Protein AF-A0A6M8HXR3-F1 (afdb_monomer_lite)

Structure (mmCIF, N/CA/C/O backbone):
data_AF-A0A6M8HXR3-F1
#
_entry.id   AF-A0A6M8HXR3-F1
#
loop_
_atom_site.group_PDB
_atom_site.id
_atom_site.type_symbol
_atom_site.label_atom_id
_atom_site.label_alt_id
_atom_site.label_comp_id
_atom_site.label_asym_id
_atom_site.label_entity_id
_atom_site.label_seq_id
_atom_site.pdbx_PDB_ins_code
_atom_site.Cartn_x
_atom_site.Cartn_y
_atom_site.Cartn_z
_atom_site.occupancy
_atom_site.B_iso_or_equiv
_atom_site.auth_seq_id
_atom_site.auth_comp_id
_atom_site.auth_asym_id
_atom_site.auth_atom_id
_atom_site.pdbx_PDB_model_num
ATOM 1 N N . MET A 1 1 ? -18.798 -16.805 12.638 1.00 33.22 1 MET A N 1
ATOM 2 C CA . MET A 1 1 ? -17.366 -16.447 12.621 1.00 33.22 1 MET A CA 1
ATOM 3 C C . MET A 1 1 ? -16.925 -16.406 11.170 1.00 33.22 1 MET A C 1
ATOM 5 O O . MET A 1 1 ? -16.643 -17.453 10.601 1.00 33.22 1 MET A O 1
ATOM 9 N N . ALA A 1 2 ? -17.001 -15.235 10.539 1.00 35.06 2 ALA A N 1
ATOM 10 C CA . ALA A 1 2 ? -16.455 -15.043 9.201 1.00 35.06 2 ALA A CA 1
ATOM 11 C C . ALA A 1 2 ? -14.934 -14.926 9.352 1.00 35.06 2 ALA A C 1
ATOM 13 O O . ALA A 1 2 ? -14.466 -14.133 10.166 1.00 35.06 2 ALA A O 1
ATOM 14 N N . GLY A 1 3 ? -14.180 -15.781 8.662 1.00 34.25 3 GLY A N 1
ATOM 15 C CA . GLY A 1 3 ? -12.724 -15.700 8.663 1.00 34.25 3 GLY A CA 1
ATOM 16 C C . GLY A 1 3 ? -12.305 -14.344 8.111 1.00 34.25 3 GLY A C 1
ATOM 17 O O . GLY A 1 3 ? -12.753 -13.970 7.031 1.00 34.25 3 GLY A O 1
ATOM 18 N N . ALA A 1 4 ? -11.490 -13.605 8.863 1.00 40.16 4 ALA A N 1
ATOM 19 C CA . ALA A 1 4 ? -10.859 -12.393 8.369 1.00 40.16 4 ALA A CA 1
ATOM 20 C C . ALA A 1 4 ? -10.096 -12.750 7.085 1.00 40.16 4 ALA A C 1
ATOM 22 O O . ALA A 1 4 ? -9.125 -13.513 7.138 1.00 40.16 4 ALA A O 1
ATOM 23 N N . SER A 1 5 ? -10.578 -12.263 5.936 1.00 43.53 5 SER A N 1
ATOM 24 C CA . SER A 1 5 ? -9.843 -12.356 4.674 1.00 43.53 5 SER A CA 1
ATOM 25 C C . SER A 1 5 ? -8.521 -11.649 4.912 1.00 43.53 5 SER A C 1
ATOM 27 O O . SER A 1 5 ? -8.491 -10.460 5.236 1.00 43.53 5 SER A O 1
ATOM 29 N N . LYS A 1 6 ? -7.423 -12.402 4.875 1.00 54.56 6 LYS A N 1
ATOM 30 C CA . LYS A 1 6 ? -6.087 -11.845 5.052 1.00 54.56 6 LYS A CA 1
ATOM 31 C C . LYS A 1 6 ? -5.688 -11.230 3.723 1.00 54.56 6 LYS A C 1
ATOM 33 O O . LYS A 1 6 ? -4.802 -11.760 3.063 1.00 54.56 6 LYS A O 1
ATOM 38 N N . THR A 1 7 ? -6.315 -10.113 3.367 1.00 57.50 7 THR A N 1
ATOM 39 C CA . THR A 1 7 ? -5.966 -9.375 2.159 1.00 57.50 7 THR A CA 1
ATOM 40 C C . THR A 1 7 ? -4.504 -8.966 2.263 1.00 57.50 7 THR A C 1
ATOM 42 O O . THR A 1 7 ? -4.121 -8.083 3.037 1.00 57.50 7 THR A O 1
ATOM 45 N N . PHE A 1 8 ? -3.669 -9.702 1.540 1.00 64.12 8 PHE A N 1
ATOM 46 C CA . PHE A 1 8 ? -2.234 -9.517 1.481 1.00 64.12 8 PHE A CA 1
ATOM 47 C C . PHE A 1 8 ? -1.892 -9.259 0.028 1.00 64.12 8 PHE A C 1
ATOM 49 O O . PHE A 1 8 ? -2.002 -10.144 -0.819 1.00 64.12 8 PHE A O 1
ATOM 56 N N . TRP A 1 9 ? -1.509 -8.023 -0.259 1.00 79.94 9 TRP A N 1
ATOM 57 C CA . TRP A 1 9 ? -1.071 -7.670 -1.594 1.00 79.94 9 TRP A CA 1
ATOM 58 C C . TRP A 1 9 ? 0.381 -8.102 -1.786 1.00 79.94 9 TRP A C 1
ATOM 60 O O . TRP A 1 9 ? 1.243 -7.871 -0.936 1.00 79.94 9 TRP A O 1
ATOM 70 N N . GLU A 1 10 ? 0.650 -8.759 -2.907 1.00 79.56 10 GLU A N 1
ATOM 71 C CA . GLU A 1 10 ? 1.967 -9.275 -3.251 1.00 79.56 10 GLU A CA 1
ATOM 72 C C . GLU A 1 10 ? 2.762 -8.226 -4.033 1.00 79.56 10 GLU A C 1
ATOM 74 O O . GLU A 1 10 ? 2.239 -7.581 -4.941 1.00 79.56 10 GLU A O 1
ATOM 79 N N . ILE A 1 11 ? 4.042 -8.071 -3.689 1.00 78.56 11 ILE A N 1
ATOM 80 C CA . ILE A 1 11 ? 4.978 -7.209 -4.413 1.00 78.56 11 ILE A CA 1
ATOM 81 C C . ILE A 1 11 ? 5.703 -8.061 -5.447 1.00 78.56 11 ILE A C 1
ATOM 83 O O . ILE A 1 11 ? 6.494 -8.936 -5.091 1.00 78.56 11 ILE A O 1
ATOM 87 N N . ILE A 1 12 ? 5.473 -7.772 -6.722 1.00 76.12 12 ILE A N 1
ATOM 88 C CA . ILE A 1 12 ? 6.084 -8.489 -7.837 1.00 76.12 12 ILE A CA 1
ATOM 89 C C . ILE A 1 12 ? 6.999 -7.518 -8.593 1.00 76.12 12 ILE A C 1
ATOM 91 O O . ILE A 1 12 ? 6.505 -6.551 -9.176 1.00 76.12 12 ILE A O 1
ATOM 95 N N . PRO A 1 13 ? 8.326 -7.746 -8.616 1.00 64.25 13 PRO A N 1
ATOM 96 C CA . PRO A 1 13 ? 9.195 -7.054 -9.556 1.00 64.25 13 PRO A CA 1
ATOM 97 C C . PRO A 1 13 ? 8.905 -7.593 -10.961 1.00 64.25 13 PRO A C 1
ATOM 99 O O . PRO A 1 13 ? 9.112 -8.780 -11.230 1.00 64.25 13 PRO A O 1
ATOM 102 N N . ALA A 1 14 ? 8.399 -6.739 -11.844 1.00 59.28 14 ALA A N 1
ATOM 103 C CA . ALA A 1 14 ? 8.254 -7.050 -13.257 1.00 59.28 14 ALA A CA 1
ATOM 104 C C . ALA A 1 14 ? 9.556 -6.689 -13.987 1.00 59.28 14 ALA A C 1
ATOM 106 O O . ALA A 1 14 ? 10.086 -5.598 -13.790 1.00 59.28 14 ALA A O 1
ATOM 107 N N . ASN A 1 15 ? 10.019 -7.640 -14.804 1.00 54.44 15 ASN A N 1
ATOM 108 C CA . ASN A 1 15 ? 11.292 -7.702 -15.530 1.00 54.44 15 ASN A CA 1
ATOM 109 C C . ASN A 1 15 ? 12.564 -7.812 -14.669 1.00 54.44 15 ASN A C 1
ATOM 111 O O . ASN A 1 15 ? 12.765 -7.105 -13.686 1.00 54.44 15 ASN A O 1
ATOM 115 N N . ARG A 1 16 ? 13.418 -8.781 -15.028 1.00 51.41 16 ARG A N 1
ATOM 116 C CA . ARG A 1 16 ? 14.615 -9.191 -14.266 1.00 51.41 16 ARG A CA 1
ATOM 117 C C . ARG A 1 16 ? 15.910 -9.139 -15.087 1.00 51.41 16 ARG A C 1
ATOM 119 O O . ARG A 1 16 ? 16.929 -9.631 -14.603 1.00 51.41 16 ARG A O 1
ATOM 126 N N . LEU A 1 17 ? 15.881 -8.608 -16.310 1.00 51.03 17 LEU A N 1
ATOM 127 C CA . LEU A 1 17 ? 17.065 -8.515 -17.165 1.00 51.03 17 LEU A CA 1
ATOM 128 C C . LEU A 1 17 ? 17.641 -7.089 -17.152 1.00 51.03 17 LEU A C 1
ATOM 130 O O . LEU A 1 17 ? 16.880 -6.125 -17.063 1.00 51.03 17 LEU A O 1
ATOM 134 N N . PRO A 1 18 ? 18.974 -6.934 -17.235 1.00 44.38 18 PRO A N 1
ATOM 135 C CA . PRO A 1 18 ? 19.598 -5.643 -17.510 1.00 44.38 18 PRO A CA 1
ATOM 136 C C . PRO A 1 18 ? 19.051 -5.055 -18.820 1.00 44.38 18 PRO A C 1
ATOM 138 O O . PRO A 1 18 ? 19.051 -5.750 -19.831 1.00 44.38 18 PRO A O 1
ATOM 141 N N . GLY A 1 19 ? 18.581 -3.806 -18.790 1.00 51.56 19 GLY A N 1
ATOM 142 C CA . GLY A 1 19 ? 17.997 -3.122 -19.954 1.00 51.56 19 GLY A CA 1
ATOM 143 C C . GLY A 1 19 ? 16.475 -3.254 -20.098 1.00 51.56 19 GLY A C 1
ATOM 144 O O . GLY A 1 19 ? 15.883 -2.477 -20.837 1.00 51.56 19 GLY A O 1
ATOM 145 N N . ASP A 1 20 ? 15.815 -4.150 -19.355 1.00 50.59 20 ASP A N 1
ATOM 146 C CA . ASP A 1 20 ? 14.352 -4.260 -19.397 1.00 50.59 20 ASP A CA 1
ATOM 147 C C . ASP A 1 20 ? 13.652 -3.256 -18.461 1.00 50.59 20 ASP A C 1
ATOM 149 O O . ASP A 1 20 ? 14.136 -2.909 -17.380 1.00 5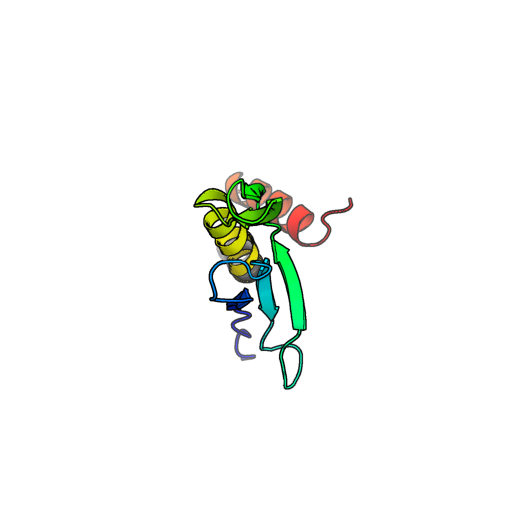0.59 20 ASP A O 1
ATOM 153 N N . ASP A 1 21 ? 12.434 -2.866 -18.843 1.00 54.84 21 ASP A N 1
ATOM 154 C CA . ASP A 1 21 ? 11.533 -2.009 -18.070 1.00 54.84 21 ASP A CA 1
ATOM 155 C C . ASP A 1 21 ? 11.221 -2.588 -16.675 1.00 54.84 21 ASP A C 1
ATOM 157 O O . ASP A 1 21 ? 10.333 -3.429 -16.528 1.00 54.84 21 ASP A O 1
ATOM 161 N N . GLY A 1 22 ? 11.904 -2.128 -15.624 1.00 61.19 22 GLY A N 1
ATOM 162 C CA . GLY A 1 22 ? 11.622 -2.539 -14.245 1.00 61.19 22 GLY A CA 1
ATOM 163 C C . GLY A 1 22 ? 10.449 -1.771 -13.627 1.00 61.19 22 GLY A C 1
ATOM 164 O O . GLY A 1 22 ? 10.553 -0.571 -13.370 1.00 61.19 22 GLY A O 1
ATOM 165 N N . GLN A 1 23 ? 9.332 -2.436 -13.327 1.00 70.69 23 GLN A N 1
ATOM 166 C CA . GLN A 1 23 ? 8.230 -1.858 -12.539 1.00 70.69 23 GLN A CA 1
ATOM 167 C C . GLN A 1 23 ? 7.903 -2.746 -11.342 1.00 70.69 23 GLN A C 1
ATOM 169 O O . GLN A 1 23 ? 7.974 -3.970 -11.434 1.00 70.69 23 GLN A O 1
ATOM 174 N N . ILE A 1 24 ? 7.522 -2.143 -10.216 1.00 77.00 24 ILE A N 1
ATOM 175 C CA . ILE A 1 24 ? 6.989 -2.912 -9.092 1.00 77.00 24 ILE A CA 1
ATOM 176 C C . ILE A 1 24 ? 5.471 -2.934 -9.219 1.00 77.00 24 ILE A C 1
ATOM 178 O O . ILE A 1 24 ? 4.816 -1.890 -9.170 1.00 77.00 24 ILE A O 1
ATOM 182 N N . LEU A 1 25 ? 4.926 -4.136 -9.367 1.00 82.56 25 LEU A N 1
ATOM 183 C CA . LEU A 1 25 ? 3.494 -4.383 -9.333 1.00 82.56 25 LEU A CA 1
ATOM 184 C C . LEU A 1 25 ? 3.093 -4.761 -7.914 1.00 82.56 25 LEU A C 1
ATOM 186 O O . LEU A 1 25 ? 3.739 -5.592 -7.275 1.00 82.56 25 LEU A O 1
ATOM 190 N N . ILE A 1 26 ? 2.010 -4.164 -7.439 1.00 83.44 26 ILE A N 1
ATOM 191 C CA . ILE A 1 26 ? 1.346 -4.563 -6.204 1.00 83.44 26 ILE A CA 1
ATOM 192 C C . ILE A 1 26 ? 0.044 -5.222 -6.619 1.00 83.44 26 ILE A C 1
ATOM 194 O O . ILE A 1 26 ? -0.809 -4.575 -7.234 1.00 83.44 26 ILE A O 1
ATOM 198 N N . VAL A 1 27 ? -0.070 -6.516 -6.339 1.00 84.19 27 VAL A N 1
ATOM 199 C CA . VAL A 1 27 ? -1.146 -7.367 -6.848 1.00 84.19 27 VAL A CA 1
ATOM 200 C C . VAL A 1 27 ? -1.989 -7.888 -5.698 1.00 84.19 27 VAL A C 1
ATOM 202 O O . VAL A 1 27 ? -1.471 -8.484 -4.756 1.00 84.19 27 VAL A O 1
ATOM 205 N N . ASP A 1 28 ? -3.297 -7.703 -5.802 1.00 85.19 28 ASP A N 1
ATOM 206 C CA . ASP A 1 28 ? -4.269 -8.378 -4.961 1.00 85.19 28 ASP A CA 1
ATOM 207 C C . ASP A 1 28 ? -4.545 -9.775 -5.520 1.00 85.19 28 ASP A C 1
ATOM 209 O O . ASP A 1 28 ? -5.159 -9.916 -6.575 1.00 85.19 28 ASP A O 1
ATOM 213 N N . ARG A 1 29 ? -4.061 -10.816 -4.836 1.00 81.75 29 ARG A N 1
ATOM 214 C CA . ARG A 1 29 ? -4.272 -12.218 -5.234 1.00 81.75 29 ARG A CA 1
ATOM 215 C C . ARG A 1 29 ? -5.653 -12.752 -4.869 1.00 81.75 29 ARG A C 1
ATOM 217 O O . ARG A 1 29 ? -6.006 -13.835 -5.324 1.00 81.75 29 ARG A O 1
ATOM 224 N N . GLU A 1 30 ? -6.407 -12.030 -4.046 1.00 79.62 30 GLU A N 1
ATOM 225 C CA . GLU A 1 30 ? -7.778 -12.396 -3.693 1.00 79.62 30 GLU A CA 1
ATOM 226 C C . GLU A 1 30 ? -8.779 -11.882 -4.750 1.00 79.62 30 GLU A C 1
ATOM 228 O O . GLU A 1 30 ? -9.883 -12.417 -4.858 1.00 79.62 30 GLU A O 1
ATOM 233 N N . ASP A 1 31 ? -8.383 -10.907 -5.583 1.00 78.94 31 ASP A N 1
ATOM 234 C CA . ASP A 1 31 ? -9.201 -10.346 -6.668 1.00 78.94 31 ASP A CA 1
ATOM 235 C C . ASP A 1 31 ? -8.982 -11.087 -8.005 1.00 78.94 31 ASP A C 1
ATOM 237 O O . ASP A 1 31 ? -8.260 -10.641 -8.902 1.00 78.94 31 ASP A O 1
ATOM 241 N N . GLY A 1 32 ? -9.615 -12.259 -8.127 1.00 74.06 32 GLY A N 1
ATOM 242 C CA . GLY A 1 32 ? -9.667 -13.058 -9.358 1.00 74.06 32 GLY A CA 1
ATOM 243 C C . GLY A 1 32 ? -8.560 -14.111 -9.503 1.00 74.06 32 GLY A C 1
ATOM 244 O O . GLY A 1 32 ? -7.628 -14.191 -8.711 1.00 74.06 32 GLY A O 1
ATOM 245 N N . ALA A 1 33 ? -8.667 -14.956 -10.537 1.00 76.12 33 ALA A N 1
ATOM 246 C CA . ALA A 1 33 ? -7.790 -16.124 -10.721 1.00 76.12 33 ALA A CA 1
ATOM 247 C C . ALA A 1 33 ? -6.311 -15.771 -10.974 1.00 76.12 33 ALA A C 1
ATOM 249 O O . ALA A 1 33 ? -5.424 -16.545 -10.620 1.00 76.12 33 ALA A O 1
ATOM 250 N N . GLU A 1 34 ? -6.045 -14.611 -11.576 1.00 77.69 34 GLU A N 1
ATOM 251 C CA . GLU A 1 34 ? -4.686 -14.120 -11.855 1.00 77.69 34 GLU A CA 1
ATOM 252 C C . GLU A 1 34 ? -4.216 -13.074 -10.825 1.00 77.69 34 GLU A C 1
ATOM 254 O O . GLU A 1 34 ? -3.026 -12.749 -10.747 1.00 77.69 34 GLU A O 1
ATOM 259 N N . GLY A 1 35 ? -5.136 -12.607 -9.976 1.00 81.56 35 GLY A N 1
ATOM 260 C CA . GLY A 1 35 ? -4.984 -11.418 -9.151 1.00 81.56 35 GLY A CA 1
ATOM 261 C C . GLY A 1 35 ? -5.087 -10.118 -9.954 1.00 81.56 35 GLY A C 1
ATOM 262 O O . GLY A 1 35 ? -4.863 -10.080 -11.165 1.00 81.56 35 GLY A O 1
ATOM 263 N N . ARG A 1 36 ? -5.407 -9.020 -9.272 1.00 85.56 36 ARG A N 1
ATOM 264 C CA . ARG A 1 36 ? -5.524 -7.685 -9.868 1.00 85.56 36 ARG A CA 1
ATOM 265 C C . ARG A 1 36 ? -4.364 -6.796 -9.449 1.00 85.56 36 ARG A C 1
ATOM 267 O O . ARG A 1 36 ? -4.102 -6.631 -8.262 1.00 85.56 36 ARG A O 1
ATOM 274 N N . THR A 1 37 ? -3.720 -6.125 -10.400 1.00 84.62 37 THR A N 1
ATOM 275 C CA . THR A 1 37 ? -2.783 -5.038 -10.078 1.00 84.62 37 THR A CA 1
ATOM 276 C C . THR A 1 37 ? -3.550 -3.856 -9.487 1.00 84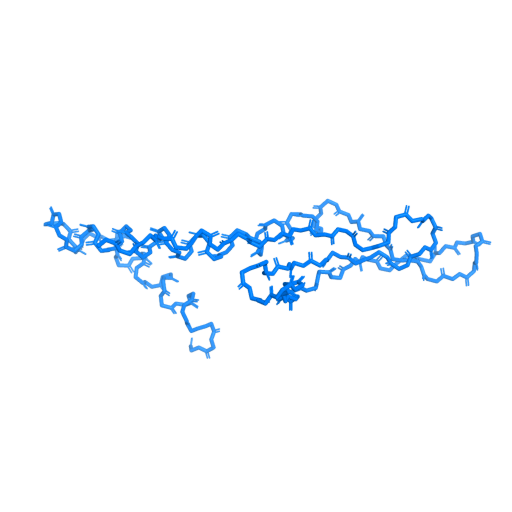.62 37 THR A C 1
ATOM 278 O O . THR A 1 37 ? -4.370 -3.235 -10.164 1.00 84.62 37 THR A O 1
ATOM 281 N N . VAL A 1 38 ? -3.274 -3.536 -8.225 1.00 84.69 38 VAL A N 1
ATOM 282 C CA . VAL A 1 38 ? -3.917 -2.436 -7.487 1.00 84.69 38 VAL A CA 1
ATOM 283 C C . VAL A 1 38 ? -3.051 -1.182 -7.434 1.00 84.69 38 VAL A C 1
ATOM 285 O O . VAL A 1 38 ? -3.568 -0.079 -7.275 1.00 84.69 38 VAL A O 1
ATOM 288 N N . CYS A 1 39 ? -1.735 -1.328 -7.586 1.00 84.00 39 CYS A N 1
ATOM 289 C CA . CYS A 1 39 ? -0.803 -0.210 -7.628 1.00 84.00 39 CYS A CA 1
ATOM 290 C C . CYS A 1 39 ? 0.434 -0.574 -8.454 1.00 84.00 39 CYS A C 1
ATOM 292 O O . CYS A 1 39 ? 0.843 -1.735 -8.530 1.00 84.00 39 CYS A O 1
ATOM 294 N N . LEU A 1 40 ? 1.020 0.447 -9.072 1.00 82.31 40 LEU A N 1
ATOM 295 C CA . LEU A 1 40 ? 2.214 0.356 -9.892 1.00 82.31 40 LEU A CA 1
ATOM 296 C C . LEU A 1 40 ? 3.190 1.408 -9.369 1.00 82.31 40 LEU A C 1
ATOM 298 O O . LEU A 1 40 ? 2.905 2.604 -9.450 1.00 82.31 40 LEU A O 1
ATOM 302 N N . VAL A 1 41 ? 4.309 0.972 -8.785 1.00 78.81 41 VAL A N 1
ATOM 303 C CA . VAL A 1 41 ? 5.322 1.900 -8.267 1.00 78.81 41 VAL A CA 1
ATOM 304 C C . VAL A 1 41 ? 6.333 2.188 -9.374 1.00 78.81 41 VAL A C 1
ATOM 306 O O . VAL A 1 41 ? 6.996 1.261 -9.861 1.00 78.81 41 VAL A O 1
ATOM 309 N N . PRO A 1 42 ? 6.441 3.456 -9.804 1.00 69.50 42 PRO A N 1
ATOM 310 C CA . PRO A 1 42 ? 7.364 3.833 -10.849 1.00 69.50 42 PRO A CA 1
ATOM 311 C C . PRO A 1 42 ? 8.811 3.870 -10.336 1.00 69.50 42 PRO A C 1
ATOM 313 O O . PRO A 1 42 ? 9.091 4.613 -9.409 1.00 69.50 42 PRO A O 1
ATOM 316 N N . GLY A 1 43 ? 9.740 3.150 -10.974 1.00 69.06 43 GLY A N 1
ATOM 317 C CA . GLY A 1 43 ? 11.183 3.358 -10.775 1.00 69.06 43 GLY A CA 1
ATOM 318 C C . GLY A 1 43 ? 11.710 4.649 -11.415 1.00 69.06 43 GLY A C 1
ATOM 319 O O . GLY A 1 43 ? 11.049 5.244 -12.279 1.00 69.06 43 GLY A O 1
ATOM 320 N N . LYS A 1 44 ? 12.925 5.058 -11.034 1.00 67.50 44 LYS A N 1
ATOM 321 C CA . LYS A 1 44 ? 13.619 6.237 -11.580 1.00 67.50 44 LYS A CA 1
ATOM 322 C C . LYS A 1 44 ? 14.153 5.970 -12.985 1.00 67.50 44 LYS A C 1
ATOM 324 O O . LYS A 1 44 ? 14.762 4.938 -13.224 1.00 67.50 44 LYS A O 1
ATOM 329 N N . LEU A 1 45 ? 13.978 6.916 -13.905 1.00 64.50 45 LEU A N 1
ATOM 330 C CA . LEU A 1 45 ? 14.608 6.858 -15.228 1.00 64.50 45 LEU A CA 1
ATOM 331 C C . LEU A 1 45 ? 16.033 7.413 -15.145 1.00 64.50 45 LEU A C 1
ATOM 333 O O . LEU A 1 45 ? 16.233 8.557 -14.737 1.00 64.50 45 LEU A O 1
ATOM 337 N N . LEU A 1 46 ? 17.013 6.609 -15.538 1.00 62.53 46 LEU A N 1
ATOM 338 C CA . LEU A 1 46 ? 18.418 6.975 -15.667 1.00 62.53 46 LEU A CA 1
ATOM 339 C C . LEU A 1 46 ? 18.840 6.773 -17.120 1.00 62.53 46 LEU A C 1
ATOM 341 O O . LEU A 1 46 ? 18.464 5.793 -17.748 1.00 62.53 46 LEU A O 1
ATOM 345 N N . TYR A 1 47 ? 19.622 7.692 -17.673 1.00 65.12 47 TYR A N 1
ATOM 346 C CA . TYR A 1 47 ? 20.164 7.515 -19.017 1.00 65.12 47 TYR A CA 1
ATOM 347 C C . TYR A 1 47 ? 21.353 6.542 -18.982 1.00 65.12 47 TYR A C 1
ATOM 349 O O . TYR A 1 47 ? 22.342 6.806 -18.294 1.00 65.12 47 TYR A O 1
ATOM 357 N N . CYS A 1 48 ? 21.254 5.427 -19.707 1.00 68.31 48 CYS A N 1
ATOM 358 C CA . CYS A 1 48 ? 22.342 4.480 -19.914 1.00 68.31 48 CYS A CA 1
ATOM 359 C C . CYS A 1 48 ? 23.228 4.986 -21.053 1.00 68.31 48 CYS A C 1
ATOM 361 O O . CYS A 1 48 ? 22.815 5.048 -22.210 1.00 68.31 48 CYS A O 1
ATOM 363 N N . THR A 1 49 ? 24.461 5.369 -20.728 1.00 69.69 49 THR A N 1
ATOM 364 C CA . THR A 1 49 ? 25.401 5.902 -21.721 1.00 69.69 49 THR A CA 1
ATOM 365 C C . THR A 1 49 ? 25.903 4.847 -22.698 1.00 69.69 49 THR A C 1
ATOM 367 O O . THR A 1 49 ? 26.280 5.213 -23.804 1.00 69.69 49 THR A O 1
ATOM 370 N N . GLU A 1 50 ? 25.929 3.573 -22.298 1.00 71.62 50 GLU A N 1
ATOM 371 C CA . GLU A 1 50 ? 26.398 2.461 -23.139 1.00 71.62 50 GLU A CA 1
ATOM 372 C C . GLU A 1 50 ? 25.378 2.106 -24.229 1.00 71.62 50 GLU A C 1
ATOM 374 O O . GLU A 1 50 ? 25.759 1.872 -25.371 1.00 71.62 50 GLU A O 1
ATOM 379 N N . GLU A 1 51 ? 24.089 2.167 -23.896 1.00 71.81 51 GLU A N 1
ATOM 380 C CA . GLU A 1 51 ? 22.985 1.778 -24.785 1.00 71.81 51 GLU A CA 1
ATOM 381 C C . GLU A 1 51 ? 22.278 2.989 -25.436 1.00 71.81 51 GLU A C 1
ATOM 383 O O . GLU A 1 51 ? 21.378 2.842 -26.257 1.00 71.81 51 GLU A O 1
ATOM 388 N N . HIS A 1 52 ? 22.695 4.218 -25.101 1.00 73.31 52 HIS A N 1
ATOM 389 C CA . HIS A 1 52 ? 22.104 5.471 -25.594 1.00 73.31 52 HIS A CA 1
ATOM 390 C C . HIS A 1 52 ? 20.587 5.617 -25.352 1.00 73.31 52 HIS A C 1
ATOM 392 O O . HIS A 1 52 ? 19.879 6.286 -26.109 1.00 73.31 52 HIS A O 1
ATOM 398 N N . GLU A 1 53 ? 20.089 5.045 -24.260 1.00 68.38 53 GLU A N 1
ATOM 399 C CA . GLU A 1 53 ? 18.659 4.971 -23.952 1.00 68.38 53 GLU A CA 1
ATOM 400 C C . GLU A 1 53 ? 18.353 5.272 -22.479 1.00 68.38 53 GLU A C 1
ATOM 402 O O . GLU A 1 53 ? 19.222 5.234 -21.606 1.00 68.38 53 GLU A O 1
ATOM 407 N N . PHE A 1 54 ? 17.101 5.632 -22.189 1.00 62.22 54 PHE A N 1
ATOM 408 C CA . PHE A 1 54 ? 16.635 5.828 -20.817 1.00 62.22 54 PHE A CA 1
ATOM 409 C C . PHE A 1 54 ? 16.205 4.485 -20.231 1.00 62.22 54 PHE A C 1
ATOM 411 O O . PHE A 1 54 ? 15.249 3.885 -20.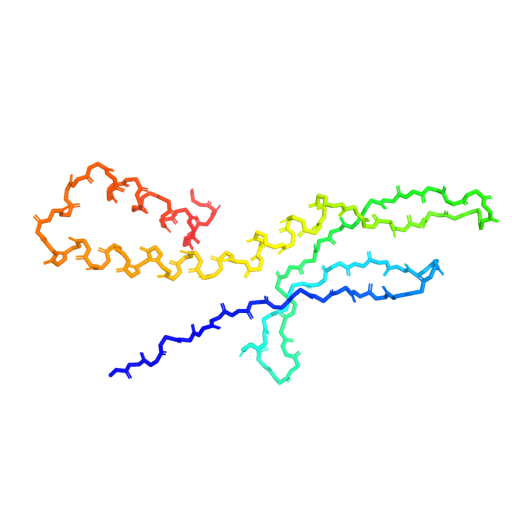704 1.00 62.22 54 PHE A O 1
ATOM 418 N N . VAL A 1 55 ? 16.872 4.056 -19.164 1.00 63.50 55 VAL A N 1
ATOM 419 C CA . VAL A 1 55 ? 16.614 2.798 -18.463 1.00 63.50 55 VAL A CA 1
ATOM 420 C C . VAL A 1 55 ? 15.992 3.089 -17.106 1.00 63.50 55 VAL A C 1
ATOM 422 O O . VAL A 1 55 ? 16.378 4.026 -16.402 1.00 63.50 55 VAL A O 1
ATOM 425 N N . ARG A 1 56 ? 15.014 2.280 -16.706 1.00 67.00 56 ARG A N 1
ATOM 426 C CA . ARG A 1 56 ? 14.359 2.427 -15.409 1.00 67.00 56 ARG A CA 1
ATOM 427 C C . ARG A 1 56 ? 15.074 1.621 -14.331 1.00 67.00 56 ARG A C 1
ATOM 429 O O . ARG A 1 56 ? 15.144 0.401 -14.406 1.00 67.00 56 ARG A O 1
ATOM 436 N N . HIS A 1 57 ? 15.557 2.302 -13.300 1.00 68.56 57 HIS A N 1
ATOM 437 C CA . HIS A 1 57 ? 16.227 1.711 -12.152 1.00 68.56 57 HIS A CA 1
ATOM 438 C C . HIS A 1 57 ? 15.348 1.834 -10.903 1.00 68.56 57 HIS A C 1
ATOM 440 O O . HIS A 1 57 ? 14.887 2.924 -10.561 1.00 68.56 57 HIS A O 1
ATOM 446 N N . LEU A 1 58 ? 15.132 0.715 -10.212 1.00 74.25 58 LEU A N 1
ATOM 447 C CA . LEU A 1 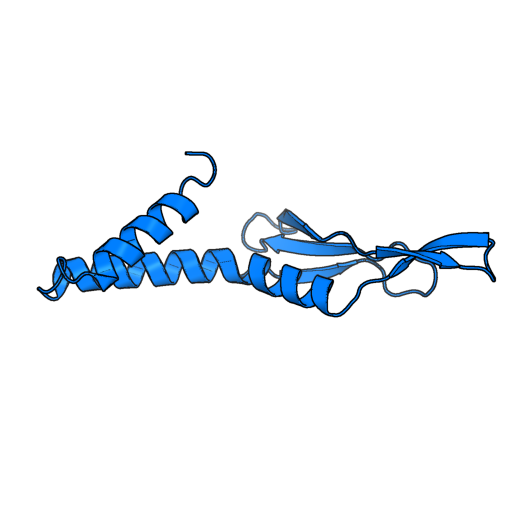58 ? 14.472 0.699 -8.907 1.00 74.25 58 LEU A CA 1
ATOM 448 C C . LEU A 1 58 ? 15.498 0.999 -7.817 1.00 74.25 58 LEU A C 1
ATOM 450 O O . LEU A 1 58 ? 16.597 0.442 -7.830 1.00 74.25 58 LEU A O 1
ATOM 454 N N . ASP A 1 59 ? 15.156 1.862 -6.871 1.00 74.94 59 ASP A N 1
ATOM 455 C CA . ASP A 1 59 ? 15.979 2.115 -5.692 1.00 74.94 59 ASP A CA 1
ATOM 456 C C . ASP A 1 59 ? 15.324 1.609 -4.395 1.00 74.94 59 ASP A C 1
ATOM 458 O O . ASP A 1 59 ? 14.216 1.070 -4.379 1.00 74.94 59 ASP A O 1
ATOM 462 N N . GLU A 1 60 ? 16.034 1.741 -3.271 1.00 78.88 60 GLU A N 1
ATOM 463 C CA . GLU A 1 60 ? 15.527 1.303 -1.966 1.00 78.88 60 GLU A CA 1
ATOM 464 C C . GLU A 1 60 ? 14.232 2.031 -1.564 1.00 78.88 60 GLU A C 1
ATOM 466 O O . GLU A 1 60 ? 13.365 1.439 -0.914 1.00 78.88 60 GLU A O 1
ATOM 471 N N . GLN A 1 61 ? 14.071 3.296 -1.963 1.00 80.62 61 GLN A N 1
ATOM 472 C CA . GLN A 1 61 ? 12.868 4.068 -1.676 1.00 80.62 61 GLN A CA 1
ATOM 473 C C . GLN A 1 61 ? 11.664 3.498 -2.434 1.00 80.62 61 GLN A C 1
ATOM 475 O O . GLN A 1 61 ? 10.589 3.394 -1.845 1.00 80.62 61 GLN A O 1
ATOM 480 N N . ASP A 1 62 ? 11.842 3.050 -3.678 1.00 81.56 62 ASP A N 1
ATOM 481 C CA . ASP A 1 62 ? 10.787 2.394 -4.461 1.00 81.56 62 ASP A CA 1
ATOM 482 C C . ASP A 1 62 ? 10.290 1.112 -3.772 1.00 81.56 62 ASP A C 1
ATOM 484 O O . ASP A 1 62 ? 9.083 0.903 -3.618 1.00 81.56 62 ASP A O 1
ATOM 488 N N . PHE A 1 63 ? 11.205 0.285 -3.253 1.00 79.94 63 PHE A N 1
ATOM 489 C CA . PHE A 1 63 ? 10.841 -0.910 -2.481 1.00 79.94 63 PHE A CA 1
ATOM 490 C C . PHE A 1 63 ? 10.170 -0.576 -1.145 1.00 79.94 63 PHE A C 1
ATOM 492 O O . PHE A 1 63 ? 9.236 -1.271 -0.733 1.00 79.94 63 PHE A O 1
ATOM 499 N N . ARG A 1 64 ? 10.621 0.475 -0.450 1.00 81.75 64 ARG A N 1
ATOM 500 C CA . ARG A 1 64 ? 9.980 0.943 0.791 1.00 81.75 64 ARG A CA 1
ATOM 501 C C . ARG A 1 64 ? 8.557 1.432 0.524 1.00 81.75 64 ARG A C 1
ATOM 503 O O . ARG A 1 64 ? 7.644 1.028 1.242 1.00 81.75 64 ARG A O 1
ATOM 510 N N . ASN A 1 65 ? 8.356 2.213 -0.536 1.00 82.12 65 ASN A N 1
ATOM 511 C CA . ASN A 1 65 ? 7.037 2.663 -0.974 1.00 82.12 65 ASN A CA 1
ATOM 512 C C . ASN A 1 65 ? 6.138 1.464 -1.306 1.00 82.12 65 ASN A C 1
ATOM 514 O O . ASN A 1 65 ? 5.020 1.375 -0.803 1.00 82.12 65 ASN A O 1
ATOM 518 N N . ALA A 1 66 ? 6.647 0.490 -2.067 1.00 83.94 66 ALA A N 1
ATOM 519 C CA . ALA A 1 66 ? 5.893 -0.714 -2.406 1.00 83.94 66 ALA A CA 1
ATOM 520 C C . ALA A 1 66 ? 5.455 -1.519 -1.172 1.00 83.94 66 ALA A C 1
ATOM 522 O O . ALA A 1 66 ? 4.314 -1.972 -1.100 1.00 83.94 66 ALA A O 1
ATOM 523 N N . ARG A 1 67 ? 6.326 -1.652 -0.163 1.00 84.56 67 ARG A N 1
ATOM 524 C CA . ARG A 1 67 ? 5.987 -2.304 1.115 1.00 84.56 67 ARG A CA 1
ATOM 525 C C . ARG A 1 67 ? 4.892 -1.570 1.875 1.00 84.56 67 ARG A C 1
ATOM 527 O O . ARG A 1 67 ? 4.005 -2.226 2.419 1.00 84.56 67 ARG A O 1
ATOM 534 N N . LEU A 1 68 ? 4.936 -0.239 1.906 1.00 83.69 68 LEU A N 1
ATOM 535 C CA . LEU A 1 68 ? 3.901 0.567 2.555 1.00 83.69 68 LEU A CA 1
ATOM 536 C C . LEU A 1 68 ? 2.539 0.339 1.895 1.00 83.69 68 LEU A C 1
ATOM 538 O O . LEU A 1 68 ? 1.579 0.000 2.583 1.00 83.69 68 LEU A O 1
ATOM 542 N N . PHE A 1 69 ? 2.479 0.427 0.566 1.00 83.69 69 PHE A N 1
ATOM 543 C CA . PHE A 1 69 ? 1.252 0.174 -0.188 1.00 83.69 69 PHE A CA 1
ATOM 544 C C . PHE A 1 69 ? 0.732 -1.255 0.008 1.00 83.69 69 PHE A C 1
ATOM 546 O O . PHE A 1 69 ? -0.449 -1.434 0.287 1.00 83.69 69 PHE A O 1
ATOM 553 N N . ALA A 1 70 ? 1.604 -2.267 -0.052 1.00 84.19 70 ALA A N 1
ATOM 554 C CA . ALA A 1 70 ? 1.214 -3.664 0.146 1.00 84.19 70 ALA A CA 1
ATOM 555 C C . ALA A 1 70 ? 0.681 -3.958 1.562 1.00 84.19 70 ALA A C 1
ATOM 557 O O . ALA A 1 70 ? -0.144 -4.851 1.749 1.00 84.19 70 ALA A O 1
ATOM 558 N N . THR A 1 71 ? 1.131 -3.201 2.568 1.00 84.56 71 THR A N 1
ATOM 559 C CA . THR A 1 71 ? 0.712 -3.381 3.969 1.00 84.56 71 THR A CA 1
ATOM 560 C C . THR A 1 71 ? -0.555 -2.585 4.309 1.00 84.56 71 THR A C 1
ATOM 562 O O . THR A 1 71 ? -1.211 -2.873 5.312 1.00 84.56 71 THR A O 1
ATOM 565 N N . ALA A 1 72 ? -0.938 -1.610 3.479 1.00 82.50 72 ALA A N 1
ATOM 566 C CA . ALA A 1 72 ? -2.056 -0.707 3.744 1.00 82.50 72 ALA A CA 1
ATOM 567 C C . ALA A 1 72 ? -3.400 -1.415 4.039 1.00 82.50 72 ALA A C 1
ATOM 569 O O . ALA A 1 72 ? -4.046 -1.030 5.018 1.00 82.50 72 ALA A O 1
ATOM 570 N N . PRO A 1 73 ? -3.817 -2.476 3.312 1.00 81.75 73 PRO A N 1
ATOM 571 C CA . PRO A 1 73 ? -5.066 -3.184 3.619 1.00 81.75 73 PRO A CA 1
ATOM 572 C C . PRO A 1 73 ? -5.059 -3.807 5.013 1.00 81.75 73 PRO A C 1
ATOM 574 O O . PRO A 1 73 ? -6.031 -3.697 5.759 1.00 81.75 73 PRO A O 1
ATOM 577 N N . ARG A 1 74 ? -3.930 -4.411 5.401 1.00 82.56 74 ARG A N 1
ATOM 578 C CA . ARG A 1 74 ? -3.772 -5.025 6.720 1.00 82.56 74 ARG A CA 1
ATOM 579 C C . ARG A 1 74 ? -3.783 -3.983 7.832 1.00 82.56 74 ARG A C 1
ATOM 581 O O . ARG A 1 74 ? -4.379 -4.234 8.873 1.00 82.56 74 ARG A O 1
ATOM 588 N N . LEU A 1 75 ? -3.146 -2.830 7.623 1.00 82.62 75 LEU A N 1
ATOM 589 C CA . LEU A 1 75 ? -3.195 -1.725 8.586 1.00 82.62 75 LEU A CA 1
ATOM 590 C C . LEU A 1 75 ? -4.628 -1.235 8.785 1.00 82.62 75 LEU A C 1
ATOM 592 O O . LEU A 1 75 ? -5.044 -1.051 9.924 1.00 82.62 75 LEU A O 1
ATOM 596 N N . ARG A 1 76 ? -5.395 -1.099 7.696 1.00 82.94 76 ARG A N 1
ATOM 597 C CA . ARG A 1 76 ? -6.814 -0.735 7.761 1.00 82.94 76 ARG A CA 1
ATOM 598 C C . ARG A 1 76 ? -7.619 -1.763 8.561 1.00 82.94 76 ARG A C 1
ATOM 600 O O . ARG A 1 76 ? -8.340 -1.369 9.468 1.00 82.94 76 ARG A O 1
ATOM 607 N N . ALA A 1 77 ? -7.456 -3.056 8.274 1.00 84.88 77 ALA A N 1
ATOM 608 C CA . ALA A 1 77 ? -8.166 -4.125 8.979 1.00 84.88 77 ALA A CA 1
ATOM 609 C C . ALA A 1 77 ? -7.846 -4.150 10.485 1.00 84.88 77 ALA A C 1
ATOM 611 O O . ALA A 1 77 ? -8.758 -4.148 11.306 1.00 84.88 77 ALA A O 1
ATOM 612 N N . VAL A 1 78 ? -6.560 -4.095 10.851 1.00 86.50 78 VAL A N 1
ATOM 613 C CA . VAL A 1 78 ? -6.126 -4.077 12.259 1.00 86.50 78 VAL A CA 1
ATOM 614 C C . VAL A 1 78 ? -6.657 -2.842 12.987 1.00 86.50 78 VAL A C 1
ATOM 616 O O . VAL A 1 78 ? -7.100 -2.947 14.127 1.00 86.50 78 VAL A O 1
ATOM 619 N N . LEU A 1 79 ? -6.638 -1.673 12.342 1.00 87.69 79 LEU A N 1
ATOM 620 C CA . LEU A 1 79 ? -7.171 -0.448 12.931 1.00 87.69 79 LEU A CA 1
ATOM 621 C C . LEU A 1 79 ? -8.677 -0.561 13.206 1.00 87.69 79 LEU A C 1
ATOM 623 O O . LEU A 1 79 ? -9.126 -0.158 14.276 1.00 87.69 79 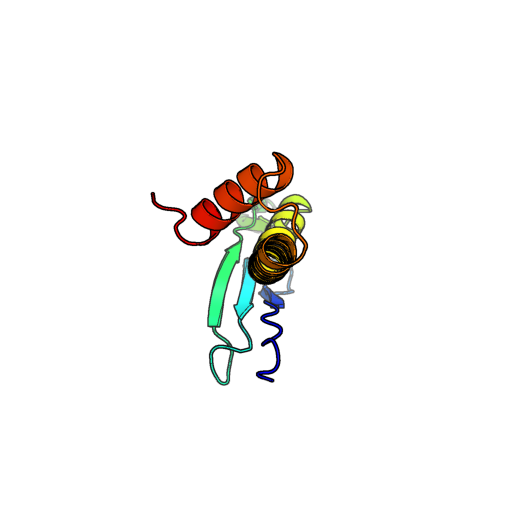LEU A O 1
ATOM 627 N N . THR A 1 80 ? -9.444 -1.141 12.280 1.00 85.94 80 THR A N 1
ATOM 628 C CA . THR A 1 80 ? -10.875 -1.403 12.481 1.00 85.94 80 THR A CA 1
ATOM 629 C C . THR A 1 80 ? -11.115 -2.360 13.650 1.00 85.94 80 THR A C 1
ATOM 631 O O . THR A 1 80 ? -11.902 -2.037 14.533 1.00 85.94 80 THR A O 1
ATOM 634 N N . GLU A 1 81 ? -10.389 -3.480 13.721 1.00 87.19 81 GLU A N 1
ATOM 635 C CA . GLU A 1 81 ? -10.517 -4.438 14.831 1.00 87.19 81 GLU A CA 1
ATOM 636 C C . GLU A 1 81 ? -10.202 -3.803 16.197 1.00 87.19 81 GLU A C 1
ATOM 638 O O . GLU A 1 81 ? -10.885 -4.070 17.187 1.00 87.19 81 GLU A O 1
ATOM 643 N N . LEU A 1 82 ? -9.186 -2.936 16.260 1.00 86.75 82 LEU A N 1
ATOM 644 C CA . LEU A 1 82 ? -8.824 -2.221 17.486 1.00 86.75 82 LEU A CA 1
ATOM 645 C C . LEU A 1 82 ? -9.906 -1.226 17.922 1.00 86.75 82 LEU A C 1
ATOM 647 O O . LEU A 1 82 ? -10.196 -1.133 19.114 1.00 86.75 82 LEU A O 1
ATOM 651 N N . LEU A 1 83 ? -10.513 -0.507 16.976 1.00 87.88 83 LEU A N 1
ATOM 652 C CA . LEU A 1 83 ? -11.624 0.404 17.256 1.00 87.88 83 LEU A CA 1
ATOM 653 C C . LEU A 1 83 ? -12.866 -0.348 17.751 1.00 87.88 83 LEU A C 1
ATOM 655 O O . LEU A 1 83 ? -13.489 0.083 18.723 1.00 87.88 83 LEU A O 1
ATOM 659 N N . ASP A 1 84 ? -13.186 -1.492 17.142 1.00 87.44 84 ASP A N 1
ATOM 660 C CA . ASP A 1 84 ? -14.294 -2.349 17.574 1.00 87.44 84 ASP A CA 1
ATOM 661 C C . ASP A 1 84 ? -14.070 -2.890 18.989 1.00 87.44 84 ASP A C 1
ATOM 663 O O . ASP A 1 84 ? -15.002 -2.951 19.795 1.00 87.44 84 ASP A O 1
ATOM 667 N N . TRP A 1 85 ? -12.829 -3.265 19.309 1.00 86.06 85 TRP A N 1
ATOM 668 C CA . TRP A 1 85 ? -12.450 -3.676 20.656 1.00 86.06 85 TRP A CA 1
ATOM 669 C C . TRP A 1 85 ? -12.568 -2.522 21.659 1.00 86.06 85 TRP A C 1
ATOM 671 O O . TRP A 1 85 ? -13.151 -2.705 22.728 1.00 86.06 85 TRP A O 1
ATOM 681 N N . ALA A 1 86 ? -12.076 -1.328 21.314 1.00 86.88 86 ALA A N 1
ATOM 682 C CA . ALA A 1 86 ? -12.144 -0.142 22.171 1.00 86.88 86 ALA A CA 1
ATOM 683 C C . ALA A 1 86 ? -13.591 0.264 22.496 1.00 86.88 86 ALA A C 1
ATOM 685 O O . ALA A 1 86 ? -13.902 0.626 23.631 1.00 86.88 86 ALA A O 1
ATOM 686 N N . ALA A 1 87 ? -14.498 0.134 21.523 1.00 85.31 87 ALA A N 1
ATOM 687 C CA . ALA A 1 87 ? -15.929 0.359 21.718 1.00 85.31 87 ALA A CA 1
ATOM 688 C C . ALA A 1 87 ? -16.554 -0.593 22.757 1.00 85.31 87 ALA A C 1
ATOM 690 O O . ALA A 1 87 ? -17.545 -0.246 23.397 1.00 85.31 87 ALA A O 1
ATOM 691 N N . GLN A 1 88 ? -15.977 -1.784 22.941 1.00 86.81 88 GLN A N 1
ATOM 692 C CA . GLN A 1 88 ? -16.475 -2.823 23.847 1.00 86.81 88 GLN A CA 1
ATOM 693 C C . GLN A 1 88 ? -15.774 -2.825 25.214 1.00 86.81 88 GLN A C 1
ATOM 695 O O . GLN A 1 88 ? -16.355 -3.304 26.188 1.00 86.81 88 GLN A O 1
ATOM 700 N N . SER A 1 89 ? -14.539 -2.318 25.308 1.00 81.56 89 SER A N 1
ATOM 701 C CA . SER A 1 89 ? -13.698 -2.412 26.512 1.00 81.56 89 SER A CA 1
ATOM 702 C C . SER A 1 89 ? -13.934 -1.310 27.554 1.00 81.56 89 SER A C 1
ATOM 704 O O . SER A 1 89 ? -13.386 -1.391 28.651 1.00 81.56 89 SER A O 1
ATOM 706 N N . GLY A 1 90 ? -14.796 -0.328 27.264 1.00 68.06 90 GLY A N 1
ATOM 707 C CA . GLY A 1 90 ? -15.249 0.676 28.236 1.00 68.06 90 GLY A CA 1
ATOM 708 C C . GLY A 1 90 ? -14.393 1.944 28.329 1.00 68.06 90 GLY A C 1
ATOM 709 O O . GLY A 1 90 ? -14.732 2.827 29.111 1.00 68.06 90 GLY A O 1
ATOM 710 N N . GLU A 1 91 ? -13.354 2.083 27.499 1.00 79.44 91 GLU A N 1
ATOM 711 C CA . GLU A 1 91 ? -12.596 3.336 27.326 1.00 79.44 91 GLU A CA 1
ATOM 712 C C . GLU A 1 91 ? -12.680 3.904 25.891 1.00 79.44 91 GLU A C 1
ATOM 714 O O . GLU A 1 91 ? -11.661 4.313 25.340 1.00 79.44 91 GLU A O 1
ATOM 719 N N . PRO A 1 92 ? -13.858 3.953 25.238 1.00 74.88 92 PRO A N 1
ATOM 720 C CA . PRO A 1 92 ? -13.969 4.381 23.839 1.00 74.88 92 PRO A CA 1
ATOM 721 C C . PRO A 1 92 ? -13.631 5.861 23.607 1.00 74.88 92 PRO A C 1
ATOM 723 O O . PRO A 1 92 ? -13.352 6.242 22.467 1.00 74.88 92 PRO A O 1
ATOM 726 N N . ASP A 1 93 ? -13.653 6.670 24.668 1.00 82.00 93 ASP A N 1
ATOM 727 C CA . ASP A 1 93 ? -13.480 8.127 24.636 1.00 82.00 93 ASP A CA 1
ATOM 728 C C . ASP A 1 93 ? -12.032 8.570 24.912 1.00 82.00 93 ASP A C 1
ATOM 730 O O . ASP A 1 93 ? -11.752 9.766 25.011 1.00 82.00 93 ASP A O 1
ATOM 734 N N . ALA A 1 94 ? -11.088 7.631 25.061 1.00 85.00 94 ALA A N 1
ATOM 735 C CA . ALA A 1 94 ? -9.681 7.994 25.190 1.00 85.00 94 ALA A CA 1
ATOM 736 C C . ALA A 1 94 ? -9.184 8.692 23.908 1.00 85.00 94 ALA A C 1
ATOM 738 O O . ALA A 1 94 ? -9.524 8.295 22.793 1.00 85.00 94 ALA A O 1
ATOM 739 N N . GLU A 1 95 ? -8.333 9.709 24.063 1.00 86.06 95 GLU A N 1
ATOM 740 C CA . GLU A 1 95 ? -7.830 10.543 22.957 1.00 86.06 95 GLU A CA 1
ATOM 741 C C . GLU A 1 95 ? -7.175 9.718 21.833 1.00 86.06 95 GLU A C 1
ATOM 743 O O . GLU A 1 95 ? -7.314 10.033 20.650 1.00 86.06 95 GLU A O 1
ATOM 748 N N . CYS A 1 96 ? -6.517 8.608 22.182 1.00 85.19 96 CYS A N 1
ATOM 749 C CA . CYS A 1 96 ? -5.925 7.690 21.211 1.00 85.19 96 CYS A CA 1
ATOM 750 C C . CYS A 1 96 ? -6.962 7.041 20.276 1.00 85.19 96 CYS A C 1
ATOM 752 O O . CYS A 1 96 ? -6.644 6.774 19.116 1.00 85.19 96 CYS A O 1
ATOM 754 N N . TRP A 1 97 ? -8.197 6.823 20.736 1.00 87.88 97 TRP A N 1
ATOM 755 C CA . TRP A 1 97 ? -9.270 6.255 19.919 1.00 87.88 97 TRP A CA 1
ATOM 756 C C . TRP A 1 97 ? -9.931 7.291 19.022 1.00 87.88 97 TRP A C 1
ATOM 758 O O . TRP A 1 97 ? -10.321 6.950 17.907 1.00 87.88 97 TRP A O 1
ATOM 768 N N . GLU A 1 98 ? -9.997 8.554 19.446 1.00 86.88 98 GLU A N 1
ATOM 769 C CA . GLU A 1 98 ? -10.405 9.650 18.560 1.00 86.88 98 GLU A CA 1
ATOM 770 C C . GLU A 1 98 ? -9.415 9.838 17.407 1.00 86.88 98 GLU A C 1
ATOM 772 O O . GLU A 1 98 ? -9.811 9.978 16.248 1.00 86.88 98 GLU A O 1
ATOM 777 N N . GLU A 1 99 ? -8.114 9.767 17.693 1.00 87.31 99 GLU A N 1
ATOM 778 C CA . GLU A 1 99 ? -7.092 9.783 16.647 1.00 87.31 99 GLU A CA 1
ATOM 779 C C . GLU A 1 99 ? -7.214 8.574 15.714 1.00 87.31 99 GLU A C 1
ATOM 781 O O . GLU A 1 99 ? -7.239 8.728 14.492 1.00 87.31 99 GLU A O 1
ATOM 786 N N . ALA A 1 100 ? -7.376 7.374 16.273 1.00 86.38 100 ALA A N 1
ATOM 787 C CA . ALA A 1 100 ? -7.578 6.161 15.490 1.00 86.38 100 ALA A CA 1
ATOM 788 C C . ALA A 1 100 ? -8.823 6.244 14.585 1.00 86.38 100 ALA A C 1
ATOM 790 O O . ALA A 1 100 ? -8.755 5.829 13.427 1.00 86.38 100 ALA A O 1
ATOM 791 N N . ARG A 1 101 ? -9.935 6.827 15.063 1.00 88.44 101 ARG A N 1
ATOM 792 C CA . ARG A 1 101 ? -11.148 7.074 14.261 1.00 88.44 101 ARG A CA 1
ATOM 793 C C . ARG A 1 101 ? -10.882 8.034 13.104 1.00 88.44 101 ARG A C 1
ATOM 795 O O . ARG A 1 101 ? -11.294 7.746 11.982 1.00 88.44 101 ARG A O 1
ATOM 802 N N . ARG A 1 102 ? -10.163 9.138 13.344 1.00 87.75 102 ARG A N 1
ATOM 803 C CA . ARG A 1 102 ? -9.776 10.093 12.288 1.00 87.75 102 ARG A CA 1
ATOM 804 C C . ARG A 1 102 ? -8.920 9.432 11.213 1.00 87.75 102 ARG A C 1
ATOM 806 O O . ARG A 1 102 ? -9.220 9.561 10.029 1.00 87.75 102 ARG A O 1
ATOM 813 N N . VAL A 1 103 ? -7.903 8.673 11.618 1.00 85.88 103 VAL A N 1
ATOM 814 C CA . VAL A 1 103 ? -7.049 7.923 10.685 1.00 85.88 103 VAL A CA 1
ATOM 815 C C . VAL A 1 103 ? -7.868 6.889 9.906 1.00 85.88 103 VAL A C 1
ATOM 817 O O . VAL A 1 103 ? -7.716 6.779 8.691 1.00 85.88 103 VAL A O 1
ATOM 820 N N . ALA A 1 104 ? -8.772 6.159 10.566 1.00 84.62 104 ALA A N 1
ATOM 821 C CA . ALA A 1 104 ? -9.631 5.178 9.907 1.00 84.62 104 ALA A CA 1
ATOM 822 C C . ALA A 1 104 ? -10.562 5.818 8.866 1.00 84.62 104 ALA A C 1
ATOM 824 O O . ALA A 1 104 ? -10.700 5.267 7.775 1.00 84.62 104 ALA A O 1
ATOM 825 N N . ALA A 1 105 ? -11.146 6.982 9.167 1.00 84.12 105 ALA A N 1
ATOM 826 C CA . ALA A 1 105 ? -12.011 7.715 8.244 1.00 84.12 105 ALA A CA 1
ATOM 827 C C . ALA A 1 105 ? -11.260 8.119 6.964 1.00 84.12 105 ALA A C 1
ATOM 829 O O . ALA A 1 105 ? -11.711 7.796 5.867 1.00 84.12 105 ALA A O 1
ATOM 830 N N . VAL A 1 106 ? -10.062 8.702 7.099 1.00 82.62 106 VAL A N 1
ATOM 831 C CA . VAL A 1 106 ? -9.196 9.055 5.955 1.00 82.62 106 VAL A CA 1
ATOM 832 C C . VAL A 1 106 ? -8.810 7.818 5.140 1.00 82.62 106 VAL A C 1
ATOM 834 O O . VAL A 1 106 ? -8.728 7.860 3.915 1.00 82.62 106 VAL A O 1
ATOM 837 N N . LEU A 1 107 ? -8.567 6.684 5.801 1.00 74.69 107 LEU A N 1
ATOM 838 C CA . LEU A 1 107 ? -8.240 5.442 5.106 1.00 74.69 107 LEU A CA 1
ATOM 839 C C . LEU A 1 107 ? -9.441 4.838 4.369 1.00 74.69 107 LEU A C 1
ATOM 841 O O . LEU A 1 107 ? -9.214 4.106 3.407 1.00 74.69 107 LEU A O 1
ATOM 845 N N . GLN A 1 108 ? -10.676 5.080 4.812 1.00 72.88 108 GLN A N 1
ATOM 846 C CA . GLN A 1 108 ? -11.899 4.592 4.165 1.00 72.88 108 GLN A CA 1
ATOM 847 C C . GLN A 1 108 ? -12.324 5.476 2.986 1.00 72.88 108 GLN A C 1
ATOM 849 O O . GLN A 1 108 ? -12.747 4.931 1.967 1.00 72.88 108 GLN A O 1
ATOM 854 N N . ASP A 1 109 ? -12.145 6.794 3.099 1.00 73.19 109 ASP A N 1
ATOM 855 C CA . ASP A 1 109 ? -12.400 7.773 2.039 1.00 73.19 109 ASP A CA 1
ATOM 856 C C . ASP A 1 109 ? -11.219 8.760 1.908 1.00 73.19 109 ASP A C 1
ATOM 858 O O . ASP A 1 109 ? -11.198 9.815 2.539 1.00 73.19 109 ASP A O 1
ATOM 862 N N . PRO A 1 110 ? -10.199 8.435 1.094 1.00 59.41 110 PRO A N 1
ATOM 863 C CA . PRO A 1 110 ? -9.033 9.298 0.928 1.00 59.41 110 PRO A CA 1
ATOM 864 C C . PRO A 1 110 ? -9.310 10.591 0.136 1.00 59.41 110 PRO A C 1
ATOM 866 O O . PRO A 1 110 ? -8.370 11.348 -0.109 1.00 59.41 110 PRO A O 1
ATOM 869 N N . GLY A 1 111 ? -10.551 10.825 -0.315 1.00 56.69 111 GLY A N 1
ATOM 870 C CA . GLY A 1 111 ? -10.948 11.982 -1.124 1.00 56.69 111 GLY A CA 1
ATOM 871 C C . GLY A 1 111 ? -11.776 13.050 -0.398 1.00 56.69 111 GLY A C 1
ATOM 87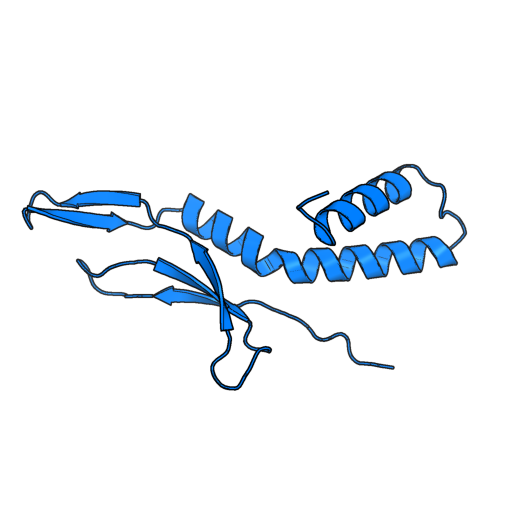2 O O . GLY A 1 111 ? -12.119 14.045 -1.040 1.00 56.69 111 GLY A O 1
ATOM 873 N N . SER A 1 112 ? -12.108 12.851 0.885 1.00 50.03 112 SER A N 1
ATOM 874 C CA . SER A 1 112 ? -12.934 13.755 1.707 1.00 50.03 112 SER A CA 1
ATOM 875 C C . SER A 1 112 ? -12.134 14.754 2.537 1.00 50.03 112 SER A C 1
ATOM 877 O O . SER A 1 112 ? -11.123 14.321 3.137 1.00 50.03 112 SER A O 1
#

Radius of gyration: 19.3 Å; chains: 1; bounding box: 44×30×54 Å

Secondary structure (DSSP, 8-state):
--------EEEEEE--STTS--EEEEEESSSSSS-EEEEEEEPEEEEETTTTEEEEE--HHHHHHHHHHHHHHHHHHHHHHHHHHHHHHT-TTSHHHHHHHHHHHHHH-TT-

pLDDT: mean 74.25, std 13.42, range [33.22, 88.44]

Foldseek 3Di:
DPPDPPFFWDWDFPDDDVQDATKTFTFGVVPDPVTDGPDIQFADWDQDPVVRDTHGDHDPVSVVVSVCVRCLVVVLVVLVVVQVVCVVVPNNPPPVNVVSVVVNVCSVPVPD

Sequence (112 aa):
MAGASKTFWEIIPANRLPGDDGQILIVDREDGAEGRTVCLVPGKLLYCTEEHEFVRHLDEQDFRNARLFATAPRLRAVLTELLDWAAQSGEPDAECWEEARRVAAVLQDPGS

Organism: NCBI:txid1484109